Protein AF-A0A9X0FKD1-F1 (afdb_monomer)

Mean predicted aligned error: 14.84 Å

Radius of gyration: 23.2 Å; Cα contacts (8 Å, |Δi|>4): 162; chains: 1; bounding box: 67×38×32 Å

Foldseek 3Di:
DDDLDPDVCLQVVPDPDFPDDRDDPVPDDRRPPVTPPCDDCVVVPVPPQAKAKEKEDQDPPDPQSVLQVVLCVVLVHDYHYDHCHPVNVVVLVVLCVVCVVVVHHSADTKMWIAGPVVRDIDIDHTRDSPVSVVVSVVRPD

Sequence (141 aa):
MAITQIDPDCRAGKHTICYGKAWDDALDELGACLCDCHQDPTEASQATEQVRVTVYTPDISCTACTNTFRKLDKEGITYQIIVVPEAHETLRDELKDRAELLGVAGGFPCVDIYDPTTEDGDVWFGFRPDKIEALKAKVQP

Structure (mmCIF, N/CA/C/O backbone):
data_AF-A0A9X0FKD1-F1
#
_entry.id   AF-A0A9X0FKD1-F1
#
loop_
_atom_site.group_PDB
_atom_site.id
_atom_site.type_symbol
_atom_site.label_atom_id
_atom_site.label_alt_id
_atom_site.label_comp_id
_atom_site.label_asym_id
_atom_site.label_entity_id
_atom_site.label_seq_id
_atom_site.pdbx_PDB_ins_code
_atom_site.Cartn_x
_atom_site.Cartn_y
_atom_site.Cartn_z
_atom_site.occupancy
_atom_site.B_iso_or_equiv
_atom_site.auth_seq_id
_atom_site.auth_comp_id
_atom_site.auth_asym_id
_atom_site.auth_atom_id
_atom_site.pdbx_PDB_model_num
ATOM 1 N N . MET A 1 1 ? -36.194 7.852 -2.890 1.00 35.75 1 MET A N 1
ATOM 2 C CA . MET A 1 1 ? -37.172 7.013 -3.613 1.00 35.75 1 MET A CA 1
ATOM 3 C C . MET A 1 1 ? -36.364 6.031 -4.441 1.00 35.75 1 MET A C 1
ATOM 5 O O . MET A 1 1 ? -35.807 6.435 -5.451 1.00 35.75 1 MET A O 1
ATOM 9 N N . ALA A 1 2 ? -36.168 4.813 -3.931 1.00 39.88 2 ALA A N 1
ATOM 10 C CA . ALA A 1 2 ? -35.443 3.768 -4.645 1.00 39.88 2 ALA A CA 1
ATOM 11 C C . ALA A 1 2 ? -36.367 3.188 -5.722 1.00 39.88 2 ALA A C 1
ATOM 13 O O . ALA A 1 2 ? -37.517 2.860 -5.445 1.00 39.88 2 ALA A O 1
ATOM 14 N N . ILE A 1 3 ? -35.877 3.145 -6.952 1.00 37.34 3 ILE A N 1
ATOM 15 C CA . ILE A 1 3 ? -36.560 2.563 -8.104 1.00 37.34 3 ILE A CA 1
ATOM 16 C C . ILE A 1 3 ? -36.486 1.041 -7.960 1.00 37.34 3 ILE A C 1
ATOM 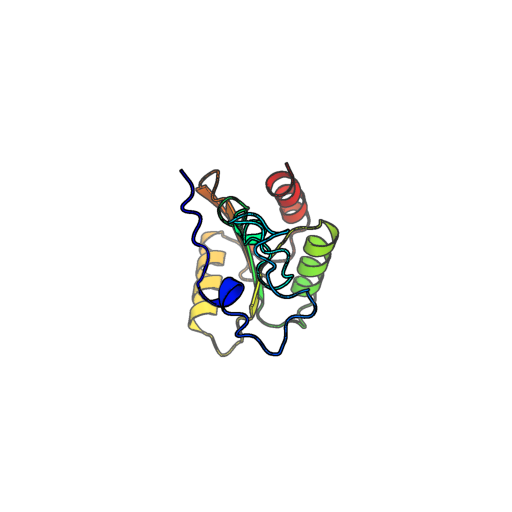18 O O . ILE A 1 3 ? -35.437 0.444 -8.171 1.00 37.34 3 ILE A O 1
ATOM 22 N N . THR A 1 4 ? -37.592 0.429 -7.542 1.00 46.19 4 THR A N 1
ATOM 23 C CA . THR A 1 4 ? -37.770 -1.024 -7.432 1.00 46.19 4 THR A CA 1
ATOM 24 C C . THR A 1 4 ? -37.959 -1.590 -8.837 1.00 46.19 4 THR A C 1
ATOM 26 O O . THR A 1 4 ? -39.082 -1.706 -9.327 1.00 46.19 4 THR A O 1
ATOM 29 N N . GLN A 1 5 ? -36.865 -1.865 -9.547 1.00 47.03 5 GLN A N 1
ATOM 30 C CA . GLN A 1 5 ? -36.967 -2.531 -10.839 1.00 47.03 5 GLN A CA 1
ATOM 31 C C . GLN A 1 5 ? -37.070 -4.037 -10.603 1.00 47.03 5 GLN A C 1
ATOM 33 O O . GLN A 1 5 ? -36.113 -4.693 -10.212 1.00 47.03 5 GLN A O 1
ATOM 38 N N . ILE A 1 6 ? -38.270 -4.572 -10.809 1.00 50.31 6 ILE A N 1
ATOM 39 C CA . ILE A 1 6 ? -38.485 -6.010 -10.937 1.00 50.31 6 ILE A CA 1
ATOM 40 C C . ILE A 1 6 ? -38.060 -6.357 -12.354 1.00 50.31 6 ILE A C 1
ATOM 42 O O . ILE A 1 6 ? -38.765 -6.014 -13.308 1.00 50.31 6 ILE A O 1
ATOM 46 N N . ASP A 1 7 ? -36.897 -6.986 -12.502 1.00 55.00 7 ASP A N 1
ATOM 47 C CA . ASP A 1 7 ? -36.464 -7.416 -13.820 1.00 55.00 7 ASP A CA 1
ATOM 48 C C . ASP A 1 7 ? -37.411 -8.510 -14.352 1.00 55.00 7 ASP A C 1
ATOM 50 O O . ASP A 1 7 ? -37.795 -9.433 -13.619 1.00 55.00 7 ASP A O 1
ATOM 54 N N . PRO A 1 8 ? -37.831 -8.410 -15.628 1.00 52.91 8 PRO A N 1
ATOM 55 C CA . PRO A 1 8 ? -38.835 -9.290 -16.229 1.00 52.91 8 PRO A CA 1
ATOM 56 C C . PRO A 1 8 ? -38.470 -10.784 -16.184 1.00 52.91 8 PRO A C 1
ATOM 58 O O . PRO A 1 8 ? -39.343 -11.635 -16.373 1.00 52.91 8 PRO A O 1
ATOM 61 N N . ASP A 1 9 ? -37.208 -11.112 -15.907 1.00 56.91 9 ASP A N 1
ATOM 62 C CA . ASP A 1 9 ? -36.689 -12.472 -15.850 1.00 56.91 9 ASP A CA 1
ATOM 63 C C . ASP A 1 9 ? -37.044 -13.252 -14.563 1.00 56.91 9 ASP A C 1
ATOM 65 O O . ASP A 1 9 ? -37.178 -14.476 -14.659 1.00 56.91 9 ASP A O 1
ATOM 69 N N . CYS A 1 10 ? -37.303 -12.607 -13.403 1.00 53.81 10 CYS A N 1
ATOM 70 C CA . CYS A 1 10 ? -37.822 -13.320 -12.203 1.00 53.81 10 CYS A CA 1
ATOM 71 C C . CYS A 1 10 ? -39.263 -13.810 -12.462 1.00 53.81 10 CYS A C 1
ATOM 73 O O . CYS A 1 10 ? -39.586 -14.969 -12.210 1.00 53.81 10 CYS A O 1
ATOM 75 N N . ARG A 1 11 ? -40.127 -12.957 -13.034 1.00 56.69 11 ARG A N 1
ATOM 76 C CA . ARG A 1 11 ? -41.549 -13.284 -13.260 1.00 56.69 11 ARG A CA 1
ATOM 77 C C . ARG A 1 11 ? -41.768 -14.301 -14.382 1.00 56.69 11 ARG A C 1
ATOM 79 O O . ARG A 1 11 ? -42.740 -15.047 -14.367 1.00 56.69 11 ARG A O 1
ATOM 86 N N . ALA A 1 12 ? -40.883 -14.322 -15.377 1.00 57.03 12 ALA A N 1
ATOM 87 C CA . ALA A 1 12 ? -41.031 -15.180 -16.550 1.00 57.03 12 ALA A CA 1
ATOM 88 C C . ALA A 1 12 ? -40.432 -16.593 -16.384 1.00 57.03 12 ALA A C 1
ATOM 90 O O . ALA A 1 12 ? -40.538 -17.391 -17.317 1.00 57.03 12 ALA A O 1
ATOM 91 N N . GLY A 1 13 ? -39.795 -16.911 -15.246 1.00 54.44 13 GLY A N 1
ATOM 92 C CA . GLY A 1 13 ? -39.258 -18.249 -14.956 1.00 54.44 13 GLY A CA 1
ATOM 93 C C . GLY A 1 13 ? -38.150 -18.715 -15.912 1.00 54.44 13 GLY A C 1
ATOM 94 O O . GLY A 1 13 ? -38.016 -19.910 -16.166 1.00 54.44 13 GLY A O 1
ATOM 95 N N . LYS A 1 14 ? -37.374 -17.791 -16.496 1.00 51.72 14 LYS A N 1
ATOM 96 C CA . LYS A 1 14 ? -36.491 -18.077 -17.644 1.00 51.72 14 LYS A CA 1
ATOM 97 C C . LYS A 1 14 ? -35.088 -18.601 -17.308 1.00 51.72 14 LYS A C 1
ATOM 99 O O . LYS A 1 14 ? -34.264 -18.714 -18.212 1.00 51.72 14 LYS A O 1
ATOM 104 N N . HIS A 1 15 ? -34.808 -18.988 -16.064 1.00 56.53 15 HIS A N 1
ATOM 105 C CA . HIS A 1 15 ? -33.487 -19.501 -15.686 1.00 56.53 15 HIS A CA 1
ATOM 106 C C . HIS A 1 15 ? -33.502 -20.997 -15.368 1.00 56.53 15 HIS A C 1
ATOM 108 O O . HIS A 1 15 ? -34.241 -21.467 -14.511 1.00 56.53 15 HIS A O 1
ATOM 114 N N . THR A 1 16 ? -32.600 -21.741 -16.004 1.00 49.69 16 THR A N 1
ATOM 115 C CA . THR A 1 16 ? -32.375 -23.180 -15.790 1.00 49.69 16 THR A CA 1
ATOM 116 C C . THR A 1 16 ? -31.595 -23.509 -14.507 1.00 49.69 16 THR A C 1
ATOM 118 O O . THR A 1 16 ? -31.414 -24.684 -14.208 1.00 49.69 16 THR A O 1
ATOM 121 N N . ILE A 1 17 ? -31.091 -22.501 -13.779 1.00 48.56 17 ILE A N 1
ATOM 122 C CA . ILE A 1 17 ? -30.060 -22.649 -12.725 1.00 48.56 17 ILE A CA 1
ATOM 123 C C . ILE A 1 17 ? -30.544 -22.159 -11.340 1.00 48.56 17 ILE A C 1
ATOM 125 O O . ILE A 1 17 ? -29.797 -22.194 -10.368 1.00 48.56 17 ILE A O 1
ATOM 129 N N . CYS A 1 18 ? -31.802 -21.734 -11.184 1.00 50.50 18 CYS A N 1
ATOM 130 C CA . CYS A 1 18 ? -32.292 -21.351 -9.856 1.00 50.50 18 CYS A CA 1
ATOM 131 C C . CYS A 1 18 ? -32.400 -22.578 -8.935 1.00 50.50 18 CYS A C 1
ATOM 133 O O . CYS A 1 18 ? -33.234 -23.454 -9.143 1.00 50.50 18 CYS A O 1
ATOM 135 N N . TYR A 1 19 ? -31.578 -22.603 -7.883 1.00 51.62 19 TYR A N 1
ATOM 136 C CA . TYR A 1 19 ? -31.723 -23.517 -6.743 1.00 51.62 19 TYR A CA 1
ATOM 137 C C . TYR A 1 19 ? -32.898 -23.126 -5.816 1.00 51.62 19 TYR A C 1
ATOM 139 O O . TYR A 1 19 ? -33.206 -23.856 -4.874 1.00 51.62 19 TYR A O 1
ATOM 147 N N . GLY A 1 20 ? -33.551 -21.983 -6.073 1.00 54.00 20 GLY A N 1
ATOM 148 C CA . GLY A 1 20 ? -34.746 -21.496 -5.375 1.00 54.00 20 GLY A CA 1
ATOM 149 C C . GLY A 1 20 ? -36.065 -21.920 -6.035 1.00 54.00 20 GLY A C 1
ATOM 150 O O . GLY A 1 20 ? -36.090 -22.440 -7.151 1.00 54.00 20 GLY A O 1
ATOM 151 N N . LYS A 1 21 ? -37.187 -21.696 -5.339 1.00 57.59 21 LYS A N 1
ATOM 152 C CA . LYS A 1 21 ? -38.532 -21.889 -5.909 1.00 57.59 21 LYS A CA 1
ATOM 153 C C . LYS A 1 21 ? -38.791 -20.812 -6.971 1.00 57.59 21 LYS A C 1
ATOM 155 O O . LYS A 1 21 ? -38.401 -19.665 -6.784 1.00 57.59 21 LYS A O 1
ATOM 160 N N . ALA A 1 22 ? -39.427 -21.193 -8.079 1.00 61.41 22 ALA A N 1
ATOM 161 C CA . ALA A 1 22 ? -39.913 -20.233 -9.068 1.00 61.41 22 ALA A CA 1
ATOM 162 C C . ALA A 1 22 ? -40.957 -19.296 -8.435 1.00 61.41 22 ALA A C 1
ATOM 164 O O . ALA A 1 22 ? -41.666 -19.724 -7.525 1.00 61.41 22 ALA A O 1
ATOM 165 N N . TRP A 1 23 ? -41.037 -18.062 -8.943 1.00 63.72 23 TRP A N 1
ATOM 166 C CA . TRP A 1 23 ? -41.985 -17.037 -8.498 1.00 63.72 23 TRP A CA 1
ATOM 167 C C . TRP A 1 23 ? -43.425 -17.563 -8.452 1.00 63.72 23 TRP A C 1
ATOM 169 O O . TRP A 1 23 ? -43.915 -18.128 -9.435 1.00 63.72 23 TRP A O 1
ATOM 179 N N . ASP A 1 24 ? -44.100 -17.332 -7.332 1.00 66.94 24 ASP A N 1
ATOM 180 C CA . ASP A 1 24 ? -45.501 -17.656 -7.095 1.00 66.94 24 ASP A CA 1
ATOM 181 C C . ASP A 1 24 ? -46.289 -16.358 -6.846 1.00 66.94 24 ASP A C 1
ATOM 183 O O . ASP A 1 24 ? -46.186 -15.748 -5.784 1.00 66.94 24 ASP A O 1
ATOM 187 N N . ASP A 1 25 ? -47.117 -15.935 -7.814 1.00 66.62 25 ASP A N 1
ATOM 188 C CA . ASP A 1 25 ? -47.938 -14.713 -7.711 1.00 66.62 25 ASP A CA 1
ATOM 189 C C . ASP A 1 25 ? -48.915 -14.718 -6.506 1.00 66.62 25 ASP A C 1
ATOM 191 O O . ASP A 1 25 ? -49.488 -13.673 -6.193 1.00 66.62 25 ASP A O 1
ATOM 195 N N . ALA A 1 26 ? -49.152 -15.861 -5.846 1.00 65.19 26 ALA A N 1
ATOM 196 C CA . ALA A 1 26 ? -50.001 -15.952 -4.657 1.00 65.19 26 ALA A CA 1
ATOM 197 C C . ALA A 1 26 ? -49.231 -15.817 -3.334 1.00 65.19 26 ALA A C 1
ATOM 199 O O . ALA A 1 26 ? -49.848 -15.492 -2.316 1.00 65.19 26 ALA A O 1
ATOM 200 N N . LEU A 1 27 ? -47.924 -16.091 -3.328 1.00 60.84 27 LEU A N 1
ATOM 201 C CA . LEU A 1 27 ? -47.097 -16.108 -2.116 1.00 60.84 27 LEU A CA 1
ATOM 202 C C . LEU A 1 27 ? -46.022 -15.015 -2.099 1.00 60.84 27 LEU A C 1
ATOM 204 O O . LEU A 1 27 ? -45.629 -14.599 -1.010 1.00 60.84 27 LEU A O 1
ATOM 208 N N . ASP A 1 28 ? -45.587 -14.532 -3.264 1.00 61.19 28 ASP A N 1
ATOM 209 C CA . ASP A 1 28 ? -44.486 -13.580 -3.390 1.00 61.19 28 ASP A CA 1
ATOM 210 C C . ASP A 1 28 ? -44.989 -12.145 -3.643 1.00 61.19 28 ASP A C 1
ATOM 212 O O . ASP A 1 28 ? -45.832 -11.878 -4.505 1.00 61.19 28 ASP A O 1
ATOM 216 N N . GLU A 1 29 ? -44.460 -11.182 -2.883 1.00 62.59 29 GLU A N 1
ATOM 217 C CA . GLU A 1 29 ? -44.763 -9.756 -3.034 1.00 62.59 29 GLU A CA 1
ATO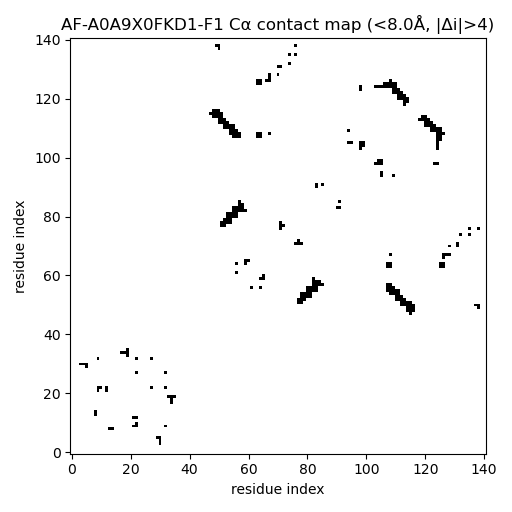M 218 C C . GLU A 1 29 ? -43.793 -9.070 -4.005 1.00 62.59 29 GLU A C 1
ATOM 220 O O . GLU A 1 29 ? -42.595 -9.352 -4.012 1.00 62.59 29 GLU A O 1
ATOM 225 N N . LEU A 1 30 ? -44.307 -8.156 -4.841 1.00 54.94 30 LEU A N 1
ATOM 226 C CA . LEU A 1 30 ? -43.544 -7.409 -5.853 1.00 54.94 30 LEU A CA 1
ATOM 227 C C . LEU A 1 30 ? -42.306 -6.727 -5.230 1.00 54.94 30 LEU A C 1
ATOM 229 O O . LEU A 1 30 ? -42.414 -5.647 -4.656 1.00 54.94 30 LEU A O 1
ATOM 233 N N . GLY A 1 31 ? -41.134 -7.357 -5.371 1.00 53.59 31 GLY A N 1
ATOM 234 C CA . GLY A 1 31 ? -39.859 -6.895 -4.804 1.00 53.59 31 GLY A CA 1
ATOM 235 C C . GLY A 1 31 ? -39.119 -7.923 -3.936 1.00 53.59 31 GLY A C 1
ATOM 236 O O . GLY A 1 31 ? -37.933 -7.740 -3.687 1.00 53.59 31 GLY A O 1
ATOM 237 N N . ALA A 1 32 ? -39.761 -9.020 -3.527 1.00 54.31 32 ALA A N 1
ATOM 238 C CA . ALA A 1 32 ? -39.154 -10.073 -2.714 1.00 54.31 32 ALA A CA 1
ATOM 239 C C . ALA A 1 32 ? -38.669 -11.257 -3.576 1.00 54.31 32 ALA A C 1
ATOM 241 O O . ALA A 1 32 ? -39.220 -12.351 -3.507 1.00 54.31 32 ALA A O 1
ATOM 242 N N . CYS A 1 33 ? -37.644 -11.070 -4.421 1.00 54.59 33 CYS A N 1
ATOM 243 C CA . CYS A 1 33 ? -37.005 -12.216 -5.094 1.00 54.59 33 CYS A CA 1
ATOM 244 C C . CYS A 1 33 ? -35.923 -12.791 -4.146 1.00 54.59 33 CYS A C 1
ATOM 246 O O . CYS A 1 33 ? -34.824 -12.258 -4.059 1.00 54.59 33 CYS A O 1
ATOM 248 N N . LEU A 1 34 ? -36.228 -13.882 -3.425 1.00 55.19 34 LEU A N 1
ATOM 249 C CA . LEU A 1 34 ? -35.324 -14.593 -2.486 1.00 55.19 34 LEU A CA 1
ATOM 250 C C . LEU A 1 34 ? -34.233 -15.439 -3.187 1.00 55.19 34 LEU A C 1
ATOM 252 O O . LEU A 1 34 ? -33.730 -16.418 -2.634 1.00 55.19 34 LEU A O 1
ATOM 256 N N . CYS A 1 35 ? -33.895 -15.120 -4.436 1.00 54.72 35 CYS A N 1
ATOM 257 C CA . CYS A 1 35 ? -32.884 -15.858 -5.186 1.00 54.72 35 CYS A CA 1
ATOM 258 C C . CYS A 1 35 ? -31.477 -15.392 -4.787 1.00 54.72 35 CYS A C 1
ATOM 260 O O . CYS A 1 35 ? -31.168 -14.207 -4.870 1.00 54.72 35 CYS A O 1
ATOM 262 N N . ASP A 1 36 ? -30.607 -16.347 -4.454 1.00 51.72 36 ASP A N 1
ATOM 263 C CA . ASP A 1 36 ? -29.207 -16.142 -4.031 1.00 51.72 36 ASP A CA 1
ATOM 264 C C . ASP A 1 36 ? -28.357 -15.344 -5.050 1.00 51.72 36 ASP A C 1
ATOM 266 O O . ASP A 1 36 ? -27.315 -14.791 -4.724 1.00 51.72 36 ASP A O 1
ATOM 270 N N . CYS A 1 37 ? -28.810 -15.238 -6.305 1.00 54.41 37 CYS A N 1
ATOM 271 C CA . CYS A 1 37 ? -28.066 -14.603 -7.395 1.00 54.41 37 CYS A CA 1
ATOM 272 C C . CYS A 1 37 ? -28.135 -13.064 -7.431 1.00 54.41 37 CYS A C 1
ATOM 274 O O . CYS A 1 37 ? -27.412 -12.461 -8.220 1.00 54.41 37 CYS A O 1
ATOM 276 N N . HIS A 1 38 ? -28.963 -12.426 -6.599 1.00 55.09 38 HIS A N 1
ATOM 277 C CA . HIS A 1 38 ? -29.010 -10.966 -6.454 1.00 55.09 38 HIS A CA 1
ATOM 278 C C . HIS A 1 38 ? -28.801 -10.554 -4.998 1.00 55.09 38 HIS A C 1
ATOM 280 O O . HIS A 1 38 ? -29.564 -9.753 -4.464 1.00 55.09 38 HIS A O 1
ATOM 286 N N . GLN A 1 39 ? -27.761 -11.093 -4.352 1.00 51.94 39 GLN A N 1
ATOM 287 C CA . GLN A 1 39 ? -27.233 -10.444 -3.155 1.00 51.94 39 GLN A CA 1
ATOM 288 C C . GLN A 1 39 ? -26.976 -8.969 -3.486 1.00 51.94 39 GLN A C 1
ATOM 290 O O . GLN A 1 39 ? -26.273 -8.649 -4.450 1.00 51.94 39 GLN A O 1
ATOM 295 N N . ASP A 1 40 ? -27.607 -8.086 -2.718 1.00 47.59 40 ASP A N 1
ATOM 296 C CA . ASP A 1 40 ? -27.436 -6.648 -2.805 1.00 47.59 40 ASP A CA 1
ATOM 297 C C . ASP A 1 40 ? -25.946 -6.275 -2.936 1.00 47.59 40 ASP A C 1
ATOM 299 O O . ASP A 1 40 ? -25.128 -6.692 -2.111 1.00 47.59 40 ASP A O 1
ATOM 303 N N . PRO A 1 41 ? -25.547 -5.402 -3.880 1.00 51.38 41 PRO A N 1
ATOM 304 C CA . PRO A 1 41 ? -24.202 -4.827 -3.884 1.00 51.38 41 PRO A CA 1
ATOM 305 C C . PRO A 1 41 ? -23.951 -3.872 -2.695 1.00 51.38 41 PRO A C 1
ATOM 307 O O . PRO A 1 41 ? -22.972 -3.124 -2.694 1.00 51.38 41 PRO A O 1
ATOM 310 N N . THR A 1 42 ? -24.788 -3.885 -1.652 1.00 45.53 42 THR A N 1
ATOM 311 C CA . THR A 1 42 ? -24.596 -3.096 -0.428 1.00 45.53 42 THR A CA 1
ATOM 312 C C . THR A 1 42 ? -23.459 -3.596 0.465 1.00 45.53 42 THR A C 1
ATOM 314 O O . THR A 1 42 ? -23.172 -2.941 1.458 1.00 45.53 42 THR A O 1
ATOM 317 N N . GLU A 1 43 ? -22.747 -4.668 0.100 1.00 46.34 43 GLU A N 1
ATOM 318 C CA . GLU A 1 43 ? -21.421 -4.983 0.670 1.00 46.34 43 GLU A CA 1
ATOM 319 C C . GLU A 1 43 ? -20.248 -4.402 -0.147 1.00 46.34 43 GLU A C 1
ATOM 321 O O . GLU A 1 43 ? -19.118 -4.366 0.330 1.00 46.34 43 GLU A O 1
ATOM 326 N N . ALA A 1 44 ? -20.492 -3.866 -1.351 1.00 44.75 44 ALA A N 1
ATOM 327 C CA . ALA A 1 44 ? -19.463 -3.221 -2.176 1.00 44.75 44 ALA A CA 1
ATOM 328 C C . ALA A 1 44 ? -19.468 -1.681 -2.080 1.00 44.75 44 ALA A C 1
ATOM 330 O O . ALA A 1 44 ? -18.523 -1.027 -2.523 1.00 44.75 44 ALA A O 1
ATOM 331 N N . SER A 1 45 ? -20.506 -1.074 -1.492 1.00 44.97 45 SER A N 1
ATOM 332 C CA . SER A 1 45 ? -20.684 0.388 -1.506 1.00 44.97 45 SER A CA 1
ATOM 333 C C . SER A 1 45 ? -19.965 1.153 -0.383 1.00 44.97 45 SER A C 1
ATOM 335 O O . SER A 1 45 ? -20.081 2.374 -0.334 1.00 44.97 45 SER A O 1
ATOM 337 N N . GLN A 1 46 ? -19.205 0.497 0.502 1.00 45.41 46 GLN A N 1
ATOM 338 C CA . GLN A 1 46 ? -18.421 1.192 1.543 1.00 45.41 46 GLN A CA 1
ATOM 339 C C . GLN A 1 46 ? -16.953 1.453 1.147 1.00 45.41 46 GLN A C 1
ATOM 341 O O . GLN A 1 46 ? -16.186 1.984 1.947 1.00 45.41 46 GLN A O 1
ATOM 346 N N . ALA A 1 47 ? -16.531 1.105 -0.073 1.00 49.75 47 ALA A N 1
ATOM 347 C CA . ALA A 1 47 ? -15.121 1.155 -0.481 1.00 49.75 47 ALA A CA 1
ATOM 348 C C . ALA A 1 47 ? -14.619 2.534 -0.969 1.00 49.75 47 ALA A C 1
ATOM 350 O O . ALA A 1 47 ? -13.461 2.658 -1.372 1.00 49.75 47 ALA A O 1
ATOM 351 N N . THR A 1 48 ? -15.448 3.583 -0.964 1.00 49.97 48 THR A N 1
ATOM 352 C CA . THR A 1 48 ? -15.027 4.912 -1.449 1.00 49.97 48 THR A CA 1
ATOM 353 C C . THR A 1 48 ? -14.451 5.827 -0.369 1.00 49.97 48 THR A C 1
ATOM 355 O O . THR A 1 48 ? -13.710 6.738 -0.720 1.00 49.97 48 THR A O 1
ATOM 358 N N . GLU A 1 49 ? -14.702 5.555 0.915 1.00 61.06 49 GLU A N 1
ATOM 359 C CA . GLU A 1 49 ? -14.237 6.378 2.053 1.00 61.06 49 GLU A CA 1
ATOM 360 C C . GLU A 1 49 ? -13.202 5.668 2.941 1.00 61.06 49 GLU A C 1
ATOM 362 O O . GLU A 1 49 ? -12.876 6.140 4.024 1.00 61.06 49 GLU A O 1
ATOM 367 N N . GLN A 1 50 ? -12.672 4.523 2.509 1.00 73.50 50 GLN A N 1
ATOM 368 C CA . GLN A 1 50 ? -11.639 3.810 3.261 1.00 73.50 50 GLN A CA 1
ATOM 369 C C . GLN A 1 50 ? -10.242 4.194 2.777 1.00 73.50 50 GLN A C 1
ATOM 371 O O . GLN A 1 50 ? -9.996 4.336 1.575 1.00 73.50 50 GLN A O 1
ATOM 376 N N . VAL A 1 51 ? -9.326 4.325 3.737 1.00 86.31 51 VAL A N 1
ATOM 377 C CA . VAL A 1 51 ? -7.898 4.562 3.512 1.00 86.31 51 VAL A CA 1
ATOM 378 C C . VAL A 1 51 ? -7.352 3.520 2.536 1.00 86.31 51 VAL A C 1
ATOM 380 O O . VAL A 1 51 ? -7.446 2.313 2.769 1.00 86.31 51 VAL A O 1
ATOM 383 N N . ARG A 1 52 ? -6.770 3.986 1.431 1.00 89.00 52 ARG A N 1
ATOM 384 C CA . ARG A 1 52 ? -6.188 3.130 0.396 1.00 89.00 52 ARG A CA 1
ATOM 385 C C . ARG A 1 52 ? -4.714 2.932 0.681 1.00 89.00 52 ARG A C 1
ATOM 387 O O . ARG A 1 52 ? -3.981 3.902 0.819 1.00 89.00 52 ARG A O 1
ATOM 394 N N . VAL A 1 53 ? -4.282 1.679 0.738 1.00 90.81 53 VAL A N 1
ATOM 395 C CA . VAL A 1 53 ? -2.890 1.312 1.012 1.00 90.81 53 VAL A CA 1
ATOM 396 C C . VAL A 1 53 ? -2.365 0.522 -0.175 1.00 90.81 53 VAL A C 1
ATOM 398 O O . VAL A 1 53 ? -2.858 -0.566 -0.462 1.00 90.81 53 VAL A O 1
ATOM 401 N N . THR A 1 54 ? -1.363 1.054 -0.863 1.00 92.38 54 THR A N 1
ATOM 402 C CA . THR A 1 54 ? -0.755 0.445 -2.047 1.00 92.38 54 THR A CA 1
ATOM 403 C C . THR A 1 54 ? 0.710 0.145 -1.772 1.00 92.38 54 THR A C 1
ATOM 405 O O . THR A 1 54 ? 1.479 1.029 -1.416 1.00 92.38 54 THR A O 1
ATOM 408 N N . VAL A 1 55 ? 1.122 -1.106 -1.944 1.00 91.12 55 VAL A N 1
ATOM 409 C CA . VAL A 1 55 ? 2.494 -1.559 -1.716 1.00 91.12 55 VAL A CA 1
ATOM 410 C C . VAL A 1 55 ? 3.134 -1.932 -3.044 1.00 91.12 55 VAL A C 1
ATOM 412 O O . VAL A 1 55 ? 2.777 -2.932 -3.664 1.00 91.12 55 VAL A O 1
ATOM 415 N N . TYR A 1 56 ? 4.123 -1.153 -3.454 1.00 90.56 56 TYR A N 1
ATOM 416 C CA . TYR A 1 56 ? 4.957 -1.413 -4.614 1.00 90.56 56 TYR A CA 1
ATOM 417 C C . TYR A 1 56 ? 6.150 -2.279 -4.216 1.00 90.56 56 TYR A C 1
ATOM 419 O O . TYR A 1 56 ? 6.938 -1.942 -3.323 1.00 90.56 56 TYR A O 1
ATOM 427 N N . THR A 1 57 ? 6.305 -3.401 -4.907 1.00 90.12 57 THR A N 1
ATOM 428 C CA . THR A 1 57 ? 7.377 -4.367 -4.668 1.00 90.12 57 THR A CA 1
ATOM 429 C C . THR A 1 57 ? 8.025 -4.777 -5.986 1.00 90.12 57 THR A C 1
ATOM 431 O O . THR A 1 57 ? 7.313 -4.951 -6.969 1.00 90.12 57 THR A O 1
ATOM 434 N N . PRO A 1 58 ? 9.356 -4.933 -6.056 1.00 84.69 58 PRO A N 1
ATOM 435 C CA . PRO A 1 58 ? 10.011 -5.347 -7.285 1.00 84.69 58 PRO A CA 1
ATOM 436 C C . PRO A 1 58 ? 9.870 -6.854 -7.514 1.00 84.69 58 PRO A C 1
ATOM 438 O O . PRO A 1 58 ? 9.851 -7.296 -8.657 1.00 84.69 58 PRO A O 1
ATOM 441 N N . ASP A 1 59 ? 9.759 -7.623 -6.427 1.00 80.00 59 ASP A N 1
ATOM 442 C CA . ASP A 1 59 ? 9.572 -9.067 -6.439 1.00 80.00 59 ASP A CA 1
ATOM 443 C C . ASP A 1 59 ? 8.988 -9.550 -5.097 1.00 80.00 59 ASP A C 1
ATOM 445 O O . ASP A 1 59 ? 9.327 -9.034 -4.025 1.00 80.00 59 ASP A O 1
ATOM 449 N N . ILE A 1 60 ? 8.145 -10.584 -5.146 1.00 72.38 60 ILE A N 1
ATOM 450 C CA . ILE A 1 60 ? 7.526 -11.214 -3.966 1.00 72.38 60 ILE A CA 1
ATOM 451 C C . ILE A 1 60 ? 8.558 -11.906 -3.058 1.00 72.38 60 ILE A C 1
ATOM 453 O O . ILE A 1 60 ? 8.324 -12.057 -1.859 1.00 72.38 60 ILE A O 1
ATOM 457 N N . SER A 1 61 ? 9.722 -12.293 -3.580 1.00 73.75 61 SER A N 1
ATOM 458 C CA . SER A 1 61 ? 10.795 -12.936 -2.823 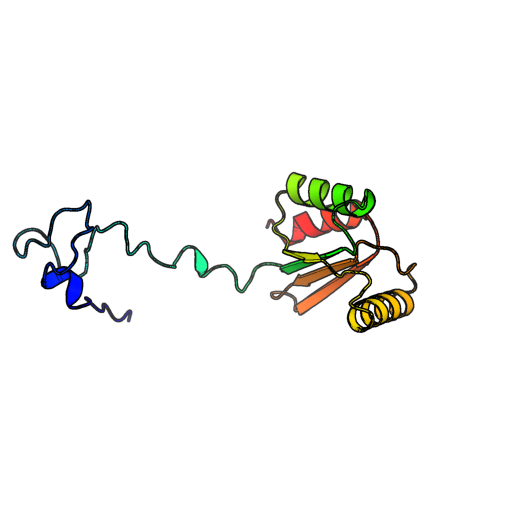1.00 73.75 61 SER A CA 1
ATOM 459 C C . SER A 1 61 ? 11.592 -11.965 -1.946 1.00 73.75 61 SER A C 1
ATOM 461 O O . SER A 1 61 ? 12.508 -12.386 -1.235 1.00 73.75 61 SER A O 1
ATOM 463 N N . CYS A 1 62 ? 11.296 -10.664 -1.980 1.00 80.44 62 CYS A N 1
ATOM 464 C CA . CYS A 1 62 ? 11.996 -9.683 -1.163 1.00 80.44 62 CYS A CA 1
ATOM 465 C C . CYS A 1 62 ? 11.610 -9.817 0.322 1.00 80.44 62 CYS A C 1
ATOM 467 O O . CYS A 1 62 ? 10.486 -9.511 0.718 1.00 80.44 62 CYS A O 1
ATOM 469 N N . THR A 1 63 ? 12.567 -10.188 1.180 1.00 84.50 63 THR A N 1
ATOM 470 C CA . THR A 1 63 ? 12.357 -10.371 2.631 1.00 84.50 63 THR A CA 1
ATOM 471 C C . THR A 1 63 ? 11.722 -9.153 3.314 1.00 84.50 63 THR A C 1
ATOM 473 O O . THR A 1 63 ? 10.845 -9.307 4.164 1.00 84.50 63 THR A O 1
ATOM 476 N N . ALA A 1 64 ? 12.129 -7.935 2.937 1.00 82.50 64 ALA A N 1
ATOM 477 C CA . ALA A 1 64 ? 11.562 -6.703 3.490 1.00 82.50 64 ALA A CA 1
ATOM 478 C C . ALA A 1 64 ? 10.095 -6.493 3.066 1.00 82.50 64 ALA A C 1
ATOM 480 O O . AL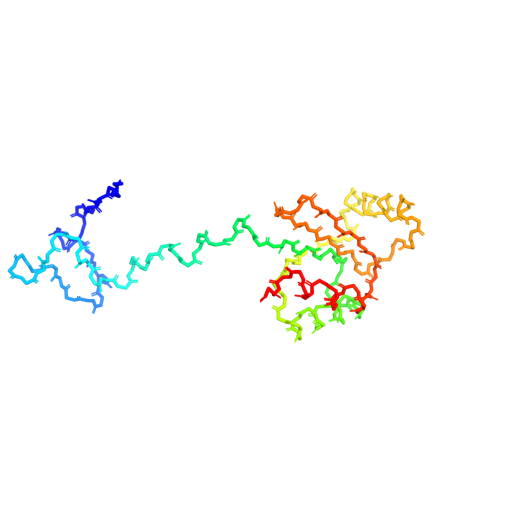A A 1 64 ? 9.274 -6.053 3.875 1.00 82.50 64 ALA A O 1
ATOM 481 N N . CYS A 1 65 ? 9.747 -6.863 1.830 1.00 86.00 65 CYS A N 1
ATOM 482 C CA . CYS A 1 65 ? 8.371 -6.819 1.334 1.00 86.00 65 CYS A CA 1
ATOM 483 C C . CYS A 1 65 ? 7.504 -7.835 2.085 1.00 86.00 65 CYS A C 1
ATOM 485 O O . CYS A 1 65 ? 6.490 -7.464 2.667 1.00 86.00 65 CYS A O 1
ATOM 487 N N . THR A 1 66 ? 7.967 -9.082 2.201 1.00 87.75 66 THR A N 1
ATOM 488 C CA . THR A 1 66 ? 7.263 -10.148 2.930 1.00 87.75 66 THR A CA 1
ATOM 489 C C . THR A 1 66 ? 7.009 -9.793 4.394 1.00 87.75 66 THR A C 1
ATOM 491 O O . THR A 1 66 ? 5.924 -10.052 4.912 1.00 87.75 66 THR A O 1
ATOM 494 N N . ASN A 1 67 ? 7.968 -9.155 5.069 1.00 88.56 67 ASN A N 1
ATOM 495 C CA . ASN A 1 67 ? 7.769 -8.673 6.439 1.00 88.56 67 ASN A CA 1
ATOM 496 C C . ASN A 1 67 ? 6.714 -7.561 6.523 1.00 88.56 67 ASN A C 1
ATOM 498 O O . ASN A 1 67 ? 5.927 -7.540 7.468 1.00 88.56 67 ASN A O 1
ATOM 502 N N . THR A 1 68 ? 6.668 -6.677 5.525 1.00 89.31 68 THR A N 1
ATOM 503 C CA . THR A 1 68 ? 5.652 -5.619 5.419 1.00 89.31 68 THR A CA 1
ATOM 504 C C . THR A 1 68 ? 4.261 -6.226 5.252 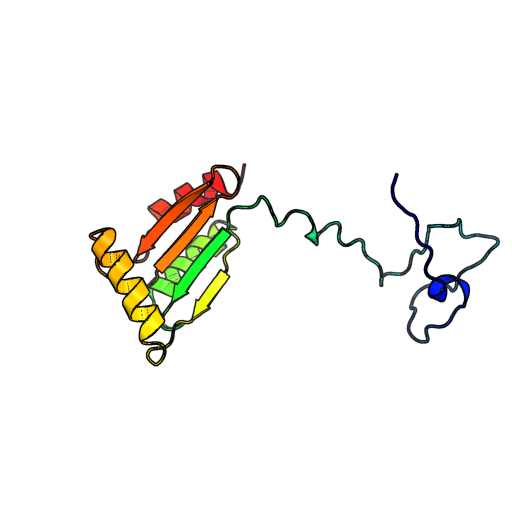1.00 89.31 68 THR A C 1
ATOM 506 O O . THR A 1 68 ? 3.375 -5.924 6.046 1.00 89.31 68 THR A O 1
ATOM 509 N N . PHE A 1 69 ? 4.093 -7.154 4.304 1.00 89.75 69 PHE A N 1
ATOM 510 C CA . PHE A 1 69 ? 2.828 -7.858 4.057 1.00 89.75 69 PHE A CA 1
ATOM 511 C C . PHE A 1 69 ? 2.330 -8.591 5.301 1.00 89.75 69 PHE A C 1
ATOM 513 O O . PHE A 1 69 ? 1.181 -8.440 5.698 1.00 89.75 69 PHE A O 1
ATOM 520 N N . ARG A 1 70 ? 3.222 -9.322 5.979 1.00 89.94 70 ARG A N 1
ATOM 521 C CA . ARG A 1 70 ? 2.899 -10.027 7.226 1.00 89.94 70 ARG A CA 1
ATOM 522 C C . ARG A 1 70 ? 2.462 -9.093 8.344 1.00 89.94 70 ARG A C 1
ATOM 524 O O . ARG A 1 70 ? 1.602 -9.463 9.134 1.00 89.94 70 ARG A O 1
ATOM 531 N N . LYS A 1 71 ? 3.083 -7.917 8.462 1.00 90.44 71 LYS A N 1
ATOM 532 C CA . LYS A 1 71 ? 2.707 -6.941 9.490 1.00 90.44 71 LYS A CA 1
ATOM 533 C C . LYS A 1 71 ? 1.359 -6.305 9.153 1.00 90.44 71 LYS A C 1
ATOM 535 O O . LYS A 1 71 ? 0.526 -6.236 10.042 1.00 90.44 71 LYS A O 1
ATOM 540 N N . LEU A 1 72 ? 1.125 -5.922 7.897 1.00 88.94 72 LEU A N 1
ATOM 541 C CA . LEU A 1 72 ? -0.173 -5.404 7.444 1.00 88.94 72 LEU A CA 1
ATOM 542 C C . LEU A 1 72 ? -1.305 -6.416 7.680 1.00 88.94 72 LEU A C 1
ATOM 544 O O . LEU A 1 72 ? -2.329 -6.059 8.254 1.00 88.94 72 LEU A O 1
ATOM 548 N N . ASP A 1 73 ? -1.075 -7.682 7.326 1.00 89.00 73 ASP A N 1
ATOM 549 C CA . ASP A 1 73 ? -2.003 -8.795 7.560 1.00 89.00 73 ASP A CA 1
ATOM 550 C C . ASP A 1 73 ? -2.273 -9.008 9.058 1.00 89.00 73 ASP A C 1
ATOM 552 O O . ASP A 1 73 ? -3.421 -9.065 9.490 1.00 89.00 73 ASP A O 1
ATOM 556 N N . LYS A 1 74 ? -1.218 -9.002 9.883 1.00 88.50 74 LYS A N 1
ATOM 557 C CA . LYS A 1 74 ? -1.338 -9.111 11.343 1.00 88.50 74 LYS A CA 1
ATOM 558 C C . LYS A 1 74 ? -2.158 -7.977 11.963 1.00 88.50 74 LYS A C 1
ATOM 560 O O . LYS A 1 74 ? -2.844 -8.207 12.956 1.00 88.50 74 LYS A O 1
ATOM 565 N N . GLU A 1 75 ? -2.056 -6.764 11.425 1.00 87.00 75 GLU A N 1
ATOM 566 C CA . GLU A 1 75 ? -2.856 -5.628 11.890 1.00 87.00 75 GLU A CA 1
ATOM 567 C C . GLU A 1 75 ? -4.277 -5.609 11.298 1.00 87.00 75 GLU A C 1
ATOM 569 O O . GLU A 1 75 ? -5.103 -4.827 11.767 1.00 87.00 75 GLU A O 1
ATOM 574 N N . GLY A 1 76 ? -4.588 -6.474 10.324 1.00 86.19 76 GLY A N 1
ATOM 575 C CA . GLY A 1 76 ? -5.890 -6.528 9.655 1.00 86.19 76 GLY A CA 1
ATOM 576 C C . GLY A 1 76 ? -6.143 -5.332 8.736 1.00 86.19 76 GLY A C 1
ATOM 577 O O . GLY A 1 76 ? -7.276 -4.872 8.623 1.00 86.19 76 GLY A O 1
ATOM 578 N N . ILE A 1 77 ? -5.087 -4.777 8.137 1.00 88.00 77 ILE A N 1
ATOM 579 C CA . ILE A 1 77 ? -5.183 -3.649 7.204 1.00 88.00 77 ILE A CA 1
ATOM 580 C C . ILE A 1 77 ? -5.334 -4.206 5.791 1.00 88.00 77 ILE A C 1
ATOM 582 O O . ILE A 1 77 ? -4.534 -5.038 5.368 1.00 88.00 77 ILE A O 1
ATOM 586 N N . THR A 1 78 ? -6.323 -3.723 5.042 1.00 87.44 78 THR A N 1
ATOM 587 C CA . THR A 1 78 ? -6.490 -4.058 3.622 1.00 87.44 78 THR A CA 1
ATOM 588 C C . THR A 1 78 ? -5.488 -3.267 2.782 1.00 87.44 78 THR A C 1
ATOM 590 O O . THR A 1 78 ? -5.413 -2.045 2.891 1.00 87.44 78 THR A O 1
ATOM 593 N N . TYR A 1 79 ? -4.717 -3.949 1.933 1.00 89.12 79 TYR A N 1
ATOM 594 C CA . TYR A 1 79 ? -3.731 -3.322 1.050 1.00 89.12 79 TYR A CA 1
ATOM 595 C C . TYR A 1 79 ? -3.717 -3.967 -0.336 1.00 89.12 79 TYR A C 1
ATOM 597 O O . TYR A 1 79 ? -4.018 -5.149 -0.502 1.00 89.12 79 TYR A O 1
ATOM 605 N N . GLN A 1 80 ? -3.326 -3.184 -1.336 1.00 89.94 80 GLN A N 1
ATOM 606 C CA . GLN A 1 80 ? -3.098 -3.626 -2.703 1.00 89.94 80 GLN A CA 1
ATOM 607 C C . GLN A 1 80 ? -1.602 -3.816 -2.942 1.00 89.94 80 GLN A C 1
ATOM 609 O O . GLN A 1 80 ? -0.802 -2.963 -2.574 1.00 89.94 80 GLN A O 1
ATOM 614 N N . ILE A 1 81 ? -1.210 -4.912 -3.589 1.00 90.00 81 ILE A N 1
ATOM 615 C CA . ILE A 1 81 ? 0.185 -5.155 -3.972 1.00 90.00 81 ILE A CA 1
ATOM 616 C C . ILE A 1 81 ? 0.343 -4.870 -5.465 1.00 90.00 81 ILE A C 1
ATOM 618 O O . ILE A 1 81 ? -0.390 -5.425 -6.283 1.00 90.00 81 ILE A O 1
ATOM 622 N N . ILE A 1 82 ? 1.322 -4.040 -5.820 1.00 89.62 82 ILE A N 1
ATOM 623 C CA . ILE A 1 82 ? 1.714 -3.762 -7.202 1.00 89.62 82 ILE A CA 1
ATOM 624 C C . ILE A 1 82 ? 3.138 -4.276 -7.406 1.00 89.62 82 ILE A C 1
ATOM 626 O O . ILE A 1 82 ? 4.093 -3.769 -6.814 1.00 89.62 82 ILE A O 1
ATOM 630 N N . VAL A 1 83 ? 3.283 -5.301 -8.247 1.00 88.69 83 VAL A N 1
ATOM 631 C CA . VAL A 1 83 ? 4.596 -5.838 -8.616 1.00 88.69 83 VAL A CA 1
ATOM 632 C C . VAL A 1 83 ? 5.174 -4.983 -9.741 1.00 88.69 83 VAL A C 1
ATOM 634 O O . VAL A 1 83 ? 4.585 -4.888 -10.815 1.00 88.69 83 VAL A O 1
ATOM 637 N N . VAL A 1 84 ? 6.321 -4.358 -9.490 1.00 87.25 84 VAL A N 1
ATOM 638 C CA . VAL A 1 84 ? 7.043 -3.495 -10.429 1.00 87.25 84 VAL A CA 1
ATOM 639 C C . VAL A 1 84 ? 8.330 -4.206 -10.856 1.00 87.25 84 VAL A C 1
ATOM 641 O O . VAL A 1 84 ? 9.382 -4.005 -10.240 1.00 87.25 84 VAL A O 1
ATOM 644 N N . PRO A 1 85 ? 8.276 -5.066 -11.887 1.00 84.25 85 PRO A N 1
ATOM 645 C CA . PRO A 1 85 ? 9.432 -5.857 -12.296 1.00 84.25 85 PRO A CA 1
ATOM 646 C C . PRO A 1 85 ? 10.576 -4.959 -12.791 1.00 84.25 85 PRO A C 1
ATOM 648 O O . PRO A 1 85 ? 10.366 -3.808 -13.173 1.00 84.25 85 PRO A O 1
ATOM 651 N N . GLU A 1 86 ? 11.799 -5.494 -12.843 1.00 80.44 86 GLU A N 1
ATOM 652 C CA . GLU A 1 86 ? 12.979 -4.753 -13.325 1.00 80.44 86 GLU A CA 1
ATOM 653 C C . GLU A 1 86 ? 12.822 -4.186 -14.741 1.00 80.44 86 GLU A C 1
ATOM 655 O O . GLU A 1 86 ? 13.350 -3.116 -15.018 1.00 80.44 86 GLU A O 1
ATOM 660 N N . ALA A 1 87 ? 12.041 -4.847 -15.600 1.00 83.38 87 ALA A N 1
ATOM 661 C CA . ALA A 1 87 ? 11.749 -4.384 -16.956 1.00 83.38 87 ALA A CA 1
ATOM 662 C C . ALA A 1 87 ? 10.880 -3.109 -17.015 1.00 83.38 87 ALA A C 1
ATOM 664 O O . ALA A 1 87 ? 10.824 -2.459 -18.054 1.00 83.38 87 ALA A O 1
ATOM 665 N N . HIS A 1 88 ? 10.188 -2.745 -15.929 1.00 83.62 88 HIS A N 1
ATOM 666 C CA . HIS A 1 88 ? 9.400 -1.513 -15.846 1.00 83.62 88 HIS A CA 1
ATOM 667 C C . HIS A 1 88 ? 10.266 -0.353 -15.334 1.00 83.62 88 HIS A C 1
ATOM 669 O O . HIS A 1 88 ? 10.101 0.129 -14.213 1.00 83.62 88 HIS A O 1
ATOM 675 N N . GLU A 1 89 ? 11.199 0.095 -16.175 1.00 82.62 89 GLU A N 1
ATOM 676 C CA . GLU A 1 89 ? 12.172 1.150 -15.857 1.00 82.62 89 GLU A CA 1
ATOM 677 C C . GLU A 1 89 ? 11.485 2.462 -15.453 1.00 82.62 89 GLU A C 1
ATOM 679 O O . GLU A 1 89 ? 11.783 3.000 -14.392 1.00 82.62 89 GLU A O 1
ATOM 684 N N . THR A 1 90 ? 10.472 2.904 -16.209 1.00 87.69 90 THR A N 1
ATOM 685 C CA . THR A 1 90 ? 9.734 4.154 -15.948 1.00 87.69 90 THR A CA 1
ATOM 686 C C . THR A 1 90 ? 9.184 4.229 -14.523 1.00 87.69 90 THR A C 1
ATOM 688 O O . THR A 1 90 ? 9.490 5.168 -13.797 1.00 87.69 90 THR A O 1
ATOM 691 N N . LEU A 1 91 ? 8.453 3.199 -14.080 1.00 84.44 91 LEU A N 1
ATOM 692 C CA . LEU A 1 91 ? 7.883 3.165 -12.729 1.00 84.44 91 LEU A CA 1
ATOM 693 C C . LEU A 1 91 ? 8.970 3.115 -11.649 1.00 84.44 91 LEU A C 1
ATOM 695 O O . LEU A 1 91 ? 8.785 3.639 -10.553 1.00 84.44 91 LEU A O 1
ATOM 699 N N . ARG A 1 92 ? 10.108 2.472 -11.931 1.00 83.12 92 ARG A N 1
ATOM 700 C CA . ARG A 1 92 ? 11.233 2.405 -10.990 1.00 83.12 92 ARG A CA 1
ATOM 701 C C . ARG A 1 92 ? 11.925 3.752 -10.853 1.00 83.12 92 ARG A C 1
ATOM 703 O O . ARG A 1 92 ? 12.265 4.114 -9.732 1.00 83.12 92 ARG A O 1
ATOM 710 N N . ASP A 1 93 ? 12.130 4.470 -11.951 1.00 85.62 93 ASP A N 1
ATOM 711 C CA . ASP A 1 93 ? 12.674 5.826 -11.916 1.00 85.62 93 ASP A CA 1
ATOM 712 C C . ASP A 1 93 ? 11.720 6.782 -11.197 1.00 85.62 93 ASP A C 1
ATOM 714 O O . ASP A 1 93 ? 12.159 7.504 -10.310 1.00 85.62 93 ASP A O 1
ATOM 718 N N . GLU A 1 94 ? 10.409 6.694 -11.440 1.00 86.81 94 GLU A N 1
ATOM 719 C CA . GLU A 1 94 ? 9.413 7.478 -10.694 1.00 86.81 94 GLU A CA 1
ATOM 720 C C . GLU A 1 94 ? 9.416 7.169 -9.189 1.00 86.81 94 GLU A C 1
ATOM 722 O O . GLU A 1 94 ? 9.248 8.061 -8.361 1.00 86.81 94 GLU A O 1
ATOM 727 N N . LEU A 1 95 ? 9.595 5.904 -8.797 1.00 85.56 95 LEU A N 1
ATOM 728 C CA . LEU A 1 95 ? 9.709 5.521 -7.386 1.00 85.56 95 LEU A CA 1
ATOM 729 C C . LEU A 1 95 ? 11.014 6.023 -6.755 1.00 85.56 95 LEU A C 1
ATOM 731 O O . LEU A 1 95 ? 11.006 6.432 -5.595 1.00 85.56 95 LEU A O 1
ATOM 735 N N . LYS A 1 96 ? 12.124 6.007 -7.502 1.00 83.81 96 LYS A N 1
ATOM 736 C CA . LYS A 1 96 ? 13.413 6.544 -7.046 1.00 83.81 96 LYS A CA 1
ATOM 737 C C . LYS A 1 96 ? 13.376 8.059 -6.890 1.00 83.81 96 LYS A C 1
ATOM 739 O O . LYS A 1 96 ? 13.808 8.542 -5.851 1.00 83.81 96 LYS A O 1
ATOM 744 N N . ASP A 1 97 ? 12.825 8.776 -7.865 1.00 86.69 97 ASP A N 1
ATOM 745 C CA . ASP A 1 97 ? 12.660 10.233 -7.817 1.00 86.69 97 ASP A CA 1
ATOM 746 C C . ASP A 1 97 ? 11.840 10.641 -6.585 1.00 86.69 97 ASP A C 1
ATOM 748 O O . ASP A 1 97 ? 12.254 11.487 -5.793 1.00 86.69 97 ASP A O 1
ATOM 752 N N . ARG A 1 98 ? 10.746 9.918 -6.317 1.00 85.50 98 ARG A N 1
ATOM 753 C CA . ARG A 1 98 ? 9.944 10.102 -5.098 1.00 85.50 98 ARG A CA 1
ATOM 754 C C . ARG A 1 98 ? 10.741 9.850 -3.820 1.00 85.50 98 ARG A C 1
ATOM 756 O O . ARG A 1 98 ? 10.564 10.568 -2.840 1.00 85.50 98 ARG A O 1
ATOM 763 N N . ALA A 1 99 ? 11.595 8.827 -3.802 1.00 85.19 99 ALA A N 1
ATOM 764 C CA . ALA A 1 99 ? 12.452 8.546 -2.654 1.00 85.19 99 ALA A CA 1
ATOM 765 C C . ALA A 1 99 ? 13.494 9.655 -2.434 1.00 85.19 99 ALA A C 1
ATOM 767 O O . ALA A 1 99 ? 13.693 10.075 -1.294 1.00 85.19 99 ALA A O 1
ATOM 768 N N . GLU A 1 100 ? 14.100 10.173 -3.507 1.00 86.38 100 GLU A N 1
ATOM 769 C CA . GLU A 1 100 ? 15.011 11.323 -3.456 1.00 86.38 100 GLU A CA 1
ATOM 770 C C . GLU A 1 100 ? 14.309 12.580 -2.944 1.00 86.38 100 GLU A C 1
ATOM 772 O O . GLU A 1 100 ? 14.842 13.256 -2.063 1.00 86.38 100 GLU A O 1
ATOM 777 N N . LEU A 1 101 ? 13.087 12.849 -3.408 1.00 84.75 101 LEU A N 1
ATOM 778 C CA . LEU A 1 101 ? 12.281 13.981 -2.953 1.00 84.75 101 LEU A CA 1
ATOM 779 C C . LEU A 1 101 ? 11.980 13.914 -1.447 1.00 84.75 101 LEU A C 1
ATOM 781 O O . LEU A 1 101 ? 11.968 14.935 -0.761 1.00 84.75 101 LEU A O 1
ATOM 785 N N . LEU A 1 102 ? 11.772 12.706 -0.920 1.00 83.00 102 LEU A N 1
ATOM 786 C CA . LEU A 1 102 ? 11.567 12.454 0.510 1.00 83.00 102 LEU A CA 1
ATOM 787 C C . LEU A 1 102 ? 12.882 12.367 1.303 1.00 83.00 102 LEU A C 1
ATOM 789 O O . LEU A 1 102 ? 12.847 12.237 2.528 1.00 83.00 102 LEU A O 1
ATOM 793 N N . GLY A 1 103 ? 14.037 12.400 0.632 1.00 81.38 103 GLY A N 1
ATOM 794 C CA . GLY A 1 103 ? 15.352 12.245 1.252 1.00 81.38 103 GLY A CA 1
ATOM 795 C C . GLY A 1 103 ? 15.582 10.865 1.877 1.00 81.38 103 GLY A C 1
ATOM 796 O O . GLY A 1 103 ? 16.382 10.733 2.805 1.00 81.38 103 GLY A O 1
ATOM 797 N N . VAL A 1 104 ? 14.872 9.836 1.410 1.00 78.62 104 VAL A N 1
ATOM 798 C CA . VAL A 1 104 ? 15.018 8.455 1.886 1.00 78.62 104 VAL A CA 1
ATOM 799 C C . VAL A 1 104 ? 15.795 7.623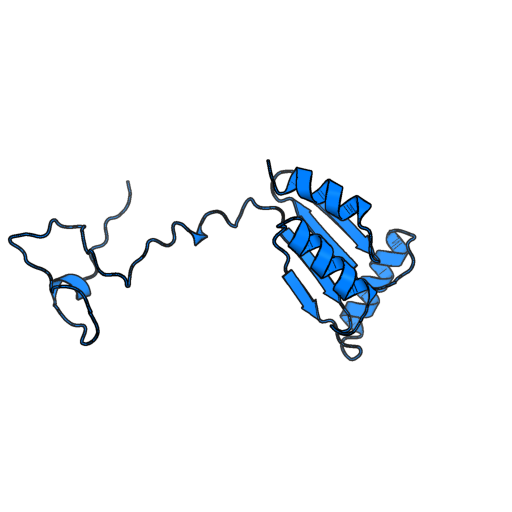 0.873 1.00 78.62 104 VAL A C 1
ATOM 801 O O . VAL A 1 104 ? 15.802 7.900 -0.323 1.00 78.62 104 VAL A O 1
ATOM 804 N N . ALA A 1 105 ? 16.460 6.566 1.341 1.00 74.94 105 ALA A N 1
ATOM 805 C CA . ALA A 1 105 ? 17.068 5.608 0.427 1.00 74.94 105 ALA A CA 1
ATOM 806 C C . ALA A 1 105 ? 15.964 4.990 -0.450 1.00 74.94 105 ALA A C 1
ATOM 808 O O . ALA A 1 105 ? 14.962 4.524 0.094 1.00 74.94 105 ALA A O 1
ATOM 809 N N . GLY A 1 106 ? 16.156 4.967 -1.776 1.00 69.50 106 GLY A N 1
ATOM 810 C CA . GLY A 1 106 ? 15.247 4.369 -2.770 1.00 69.50 106 GLY A CA 1
ATOM 811 C C . GLY A 1 106 ? 15.150 2.842 -2.684 1.00 69.50 106 GLY A C 1
ATOM 812 O O . GLY A 1 106 ? 15.327 2.132 -3.672 1.00 69.50 106 GLY A O 1
ATOM 813 N N . GLY A 1 107 ? 14.946 2.327 -1.474 1.00 72.12 107 GLY A N 1
ATOM 814 C CA . GLY A 1 107 ? 14.793 0.921 -1.160 1.00 72.12 107 GL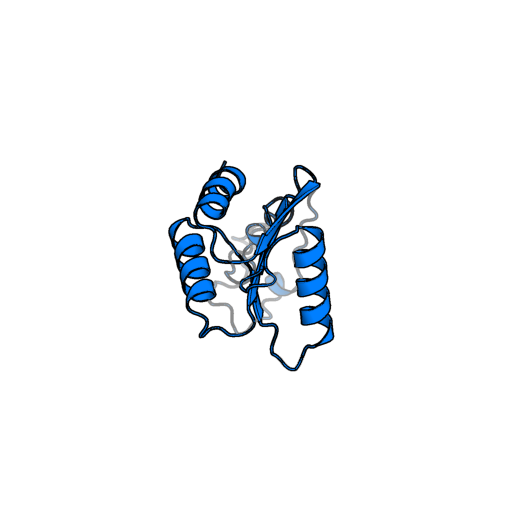Y A CA 1
ATOM 815 C C . GLY A 1 107 ? 13.338 0.487 -1.260 1.00 72.12 107 GLY A C 1
ATOM 816 O O . GLY A 1 107 ? 12.418 1.209 -0.887 1.00 72.12 107 GLY A O 1
ATOM 817 N N . PHE A 1 108 ? 13.133 -0.737 -1.725 1.00 76.44 108 PHE A N 1
ATOM 818 C CA . PHE A 1 108 ? 11.828 -1.386 -1.710 1.00 76.44 108 PHE A CA 1
ATOM 819 C C . PHE A 1 108 ? 11.581 -2.093 -0.363 1.00 76.44 108 PHE A C 1
ATOM 821 O O . PHE A 1 108 ? 12.546 -2.520 0.281 1.00 76.44 108 PHE A O 1
ATOM 828 N N . PRO A 1 109 ? 10.320 -2.279 0.075 1.00 84.12 109 PRO A N 1
ATOM 829 C CA . PRO A 1 109 ? 9.058 -1.894 -0.579 1.00 84.12 109 PRO A CA 1
ATOM 830 C C . PRO A 1 109 ? 8.779 -0.390 -0.520 1.00 84.12 109 PRO A C 1
ATOM 832 O O . PRO A 1 109 ? 9.198 0.270 0.422 1.00 84.12 109 PRO A O 1
ATOM 835 N N . CYS A 1 110 ? 8.036 0.138 -1.490 1.00 88.62 110 CYS A N 1
ATOM 836 C CA . CYS A 1 110 ? 7.436 1.468 -1.381 1.00 88.62 110 CYS A CA 1
ATOM 837 C C . CYS A 1 110 ? 5.969 1.297 -0.990 1.00 88.62 110 CYS A C 1
ATOM 839 O O . CYS A 1 110 ? 5.262 0.508 -1.611 1.00 88.62 110 CYS A O 1
ATOM 841 N N . VAL A 1 111 ? 5.520 1.987 0.051 1.00 89.81 111 VAL A N 1
ATOM 842 C CA . VAL A 1 111 ? 4.129 1.951 0.501 1.00 89.81 111 VAL A CA 1
ATOM 843 C C . VAL A 1 111 ? 3.546 3.343 0.366 1.00 89.81 111 VAL A C 1
ATOM 845 O O . VAL A 1 111 ? 4.124 4.304 0.864 1.00 89.81 111 VAL A O 1
ATOM 848 N N . ASP A 1 112 ? 2.415 3.423 -0.316 1.00 90.56 112 ASP A N 1
ATOM 849 C CA . ASP A 1 112 ? 1.660 4.629 -0.606 1.00 90.56 112 ASP A CA 1
ATOM 850 C C . ASP A 1 112 ? 0.298 4.509 0.083 1.00 90.56 112 ASP A C 1
ATOM 852 O O . ASP A 1 112 ? -0.474 3.588 -0.195 1.00 90.56 112 ASP A O 1
ATOM 856 N N . ILE A 1 113 ? 0.046 5.382 1.052 1.00 90.19 113 ILE A N 1
ATOM 857 C CA . ILE A 1 113 ? -1.244 5.533 1.713 1.00 90.19 113 ILE A CA 1
ATOM 858 C C . ILE A 1 113 ? -1.909 6.780 1.158 1.00 90.19 113 ILE A C 1
ATOM 860 O O . ILE A 1 113 ? -1.308 7.854 1.144 1.00 90.19 113 ILE A O 1
ATOM 864 N N . TYR A 1 114 ? -3.186 6.653 0.830 1.00 88.44 114 TYR A N 1
ATOM 865 C CA . TYR A 1 114 ? -4.054 7.774 0.532 1.00 88.44 114 TYR A CA 1
ATOM 866 C C . TYR A 1 114 ? -5.313 7.704 1.395 1.00 88.44 114 TYR A C 1
ATOM 868 O O . TYR A 1 114 ? -6.059 6.721 1.341 1.00 88.44 114 TYR A O 1
ATOM 876 N N . ASP A 1 115 ? -5.539 8.741 2.194 1.00 86.94 115 ASP A N 1
ATOM 877 C CA . ASP A 1 115 ? -6.741 8.919 2.996 1.00 86.94 115 ASP A CA 1
ATOM 878 C C . ASP A 1 115 ? -7.728 9.831 2.240 1.00 86.94 115 ASP A C 1
ATOM 880 O O . ASP A 1 115 ? -7.481 11.032 2.114 1.00 86.94 115 ASP A O 1
ATOM 884 N N . PRO A 1 116 ? -8.849 9.298 1.718 1.00 80.25 116 PRO A N 1
ATOM 885 C CA . PRO A 1 116 ? -9.839 10.114 1.020 1.00 80.25 116 PRO A CA 1
ATOM 886 C C . PRO A 1 116 ? -10.648 11.028 1.956 1.00 80.25 116 PRO A C 1
ATOM 888 O O . PRO A 1 116 ? -11.319 11.933 1.468 1.00 80.25 116 PRO A O 1
ATOM 891 N N . THR A 1 117 ? -10.625 10.796 3.273 1.00 80.31 117 THR A N 1
ATOM 892 C CA . THR A 1 117 ? -11.412 11.559 4.255 1.00 80.31 117 THR A CA 1
ATOM 893 C C . THR A 1 117 ? -10.713 12.840 4.693 1.00 80.31 117 THR A C 1
ATOM 895 O O . THR A 1 117 ? -11.373 13.862 4.877 1.00 80.31 117 THR A O 1
ATOM 898 N N . THR A 1 118 ? -9.386 12.805 4.835 1.00 82.06 118 THR A N 1
ATOM 899 C CA . THR A 1 118 ? -8.577 13.981 5.194 1.00 82.06 118 THR A CA 1
ATOM 900 C C . THR A 1 118 ? -7.820 14.573 4.008 1.00 82.06 118 THR A C 1
ATOM 902 O O . THR A 1 118 ? -7.186 15.613 4.153 1.00 82.06 118 THR A O 1
ATOM 905 N N . GLU A 1 119 ? -7.891 13.922 2.841 1.00 81.06 119 GLU A N 1
ATOM 906 C CA . GLU A 1 119 ? -7.089 14.235 1.653 1.00 81.06 119 GLU A CA 1
ATOM 907 C C . GLU A 1 119 ? -5.567 14.164 1.920 1.00 81.06 119 GLU A C 1
ATOM 909 O O . GLU A 1 119 ? -4.767 14.716 1.162 1.00 81.06 119 GLU A O 1
ATOM 914 N N . ASP A 1 120 ? -5.147 13.454 2.977 1.00 83.50 120 ASP A N 1
ATOM 915 C CA . ASP A 1 120 ? -3.737 13.234 3.298 1.00 83.50 120 ASP A CA 1
ATOM 916 C C . ASP A 1 120 ? -3.170 12.027 2.542 1.00 83.50 120 ASP A C 1
ATOM 918 O O . ASP A 1 120 ? -3.736 10.931 2.534 1.00 83.50 120 ASP A O 1
ATOM 922 N N . GLY A 1 121 ? -1.978 12.208 1.975 1.00 85.75 121 GLY A N 1
ATOM 923 C CA . GLY A 1 121 ? -1.150 11.123 1.456 1.00 85.75 121 GLY A CA 1
ATOM 924 C C . GLY A 1 121 ? 0.074 10.901 2.341 1.00 85.75 121 GLY A C 1
ATOM 925 O O . GLY A 1 121 ? 0.767 11.858 2.684 1.00 85.75 121 GLY A O 1
ATOM 926 N N . ASP A 1 122 ? 0.380 9.650 2.689 1.00 88.31 122 ASP A N 1
ATOM 927 C CA . ASP A 1 122 ? 1.651 9.291 3.329 1.00 88.31 122 ASP A CA 1
ATOM 928 C C . ASP A 1 122 ? 2.344 8.204 2.516 1.00 88.31 122 ASP A C 1
ATOM 930 O O . ASP A 1 122 ? 1.787 7.141 2.259 1.00 88.31 122 ASP A O 1
ATOM 934 N N . VAL A 1 123 ? 3.584 8.469 2.124 1.00 88.31 123 VAL A N 1
ATOM 935 C CA . VAL A 1 123 ? 4.412 7.522 1.383 1.00 88.31 123 VAL A CA 1
ATOM 936 C C . VAL A 1 123 ? 5.698 7.257 2.156 1.00 88.31 123 VAL A C 1
ATOM 938 O O . VAL A 1 123 ? 6.301 8.154 2.756 1.00 88.31 123 VAL A O 1
ATOM 941 N N . TRP A 1 124 ? 6.137 6.003 2.180 1.00 89.69 124 TRP A N 1
ATOM 942 C CA . TRP A 1 124 ? 7.446 5.644 2.713 1.00 89.69 124 TR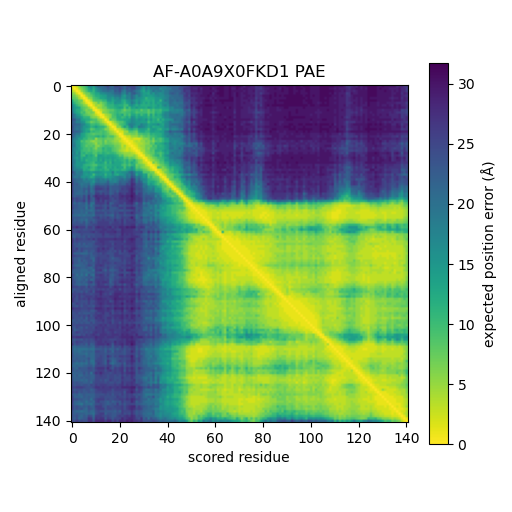P A CA 1
ATOM 943 C C . TRP A 1 124 ? 8.075 4.492 1.954 1.00 89.69 124 TRP A C 1
ATOM 945 O O . TRP A 1 124 ? 7.438 3.755 1.206 1.00 89.69 124 TRP A O 1
ATOM 955 N N . PHE A 1 125 ? 9.370 4.349 2.194 1.00 88.75 125 PHE A N 1
ATOM 956 C CA . PHE A 1 125 ? 10.220 3.353 1.575 1.00 88.75 125 PHE A CA 1
ATOM 957 C C . PHE A 1 125 ? 10.820 2.453 2.659 1.00 88.75 125 PHE A C 1
ATOM 959 O O . PHE A 1 125 ? 11.156 2.905 3.759 1.00 88.75 125 PHE A O 1
ATOM 966 N N . GLY A 1 126 ? 10.941 1.167 2.346 1.00 85.44 126 GLY A N 1
ATOM 967 C CA . GLY A 1 126 ? 11.414 0.125 3.246 1.00 85.44 126 GLY A CA 1
ATOM 968 C C . GLY A 1 126 ? 10.364 -0.397 4.236 1.00 85.44 126 GLY A C 1
ATOM 969 O O . GLY A 1 126 ? 9.231 0.076 4.334 1.00 85.44 126 GLY A O 1
ATOM 970 N N . PHE A 1 127 ? 10.767 -1.409 5.009 1.00 86.81 127 PHE A N 1
ATOM 971 C CA . PHE A 1 127 ? 9.945 -1.966 6.083 1.00 86.81 127 PHE A CA 1
ATOM 972 C C . PHE A 1 127 ? 9.940 -1.027 7.297 1.00 86.81 127 PHE A C 1
ATOM 974 O O . PHE A 1 127 ? 10.956 -0.872 7.977 1.00 86.81 127 PHE A O 1
ATOM 981 N N . ARG A 1 128 ? 8.784 -0.413 7.571 1.00 87.00 128 ARG A N 1
ATOM 982 C CA . ARG A 1 128 ? 8.562 0.530 8.678 1.00 87.00 128 ARG A CA 1
ATOM 983 C C . ARG A 1 128 ? 7.382 0.073 9.538 1.00 87.00 128 ARG A C 1
ATOM 985 O O . ARG A 1 128 ? 6.255 0.509 9.306 1.00 87.00 128 ARG A O 1
ATOM 992 N N . PRO A 1 129 ? 7.606 -0.837 10.503 1.00 86.12 129 PRO A N 1
ATOM 993 C CA . PRO A 1 129 ? 6.532 -1.334 11.361 1.00 86.12 129 PRO A CA 1
ATOM 994 C C . PRO A 1 129 ? 5.879 -0.213 12.178 1.00 86.12 129 PRO A C 1
ATOM 996 O O . PRO A 1 129 ? 4.679 -0.274 12.415 1.00 86.12 129 PRO A O 1
ATOM 999 N N . ASP A 1 130 ? 6.642 0.828 12.521 1.00 88.06 130 ASP A N 1
ATOM 1000 C CA . ASP A 1 130 ? 6.167 2.020 13.225 1.00 88.06 130 ASP A CA 1
ATOM 1001 C C . ASP A 1 130 ? 5.060 2.759 12.453 1.00 88.06 130 ASP A C 1
ATOM 1003 O O . ASP A 1 130 ? 4.019 3.091 13.019 1.00 88.06 130 ASP A O 1
ATOM 1007 N N . LYS A 1 131 ? 5.239 2.956 11.140 1.00 88.31 131 LYS A N 1
ATOM 1008 C CA . LYS A 1 131 ? 4.230 3.599 10.286 1.00 88.31 131 LYS A CA 1
ATOM 1009 C C . LYS A 1 131 ? 2.993 2.726 10.086 1.00 88.31 131 LYS A C 1
ATOM 1011 O O . LYS A 1 131 ? 1.885 3.247 10.044 1.00 88.31 131 LYS A O 1
ATOM 1016 N N . ILE A 1 132 ? 3.165 1.406 10.006 1.00 89.38 132 ILE A N 1
ATOM 1017 C CA . ILE A 1 132 ? 2.047 0.461 9.854 1.00 89.38 132 ILE A CA 1
ATOM 1018 C C . ILE A 1 132 ? 1.157 0.459 11.106 1.00 89.38 132 ILE A C 1
ATOM 1020 O O . ILE A 1 132 ? -0.065 0.414 11.000 1.00 89.38 132 ILE A O 1
ATOM 1024 N N . GLU A 1 133 ? 1.750 0.553 12.296 1.00 87.88 133 GLU A N 1
ATOM 1025 C CA . GLU A 1 133 ? 0.987 0.664 13.544 1.00 87.88 133 GLU A CA 1
ATOM 1026 C C . GLU A 1 133 ? 0.219 1.988 13.631 1.00 87.88 133 GLU A C 1
ATOM 1028 O O . GLU A 1 133 ? -0.943 1.993 14.032 1.00 87.88 133 GLU A O 1
ATOM 1033 N N . ALA A 1 134 ? 0.819 3.096 13.186 1.00 87.19 134 ALA A N 1
ATOM 1034 C CA . ALA A 1 134 ? 0.116 4.374 13.076 1.00 87.19 134 ALA A CA 1
ATOM 1035 C C . ALA A 1 134 ? -1.025 4.326 12.043 1.00 87.19 134 ALA A C 1
ATOM 1037 O O . ALA A 1 134 ? -2.095 4.884 12.275 1.00 87.19 134 ALA A O 1
ATOM 1038 N N . LEU A 1 135 ? -0.820 3.625 10.924 1.00 85.56 135 LEU A N 1
ATOM 1039 C CA . LEU A 1 135 ? -1.838 3.414 9.898 1.00 85.56 135 LEU A CA 1
ATOM 1040 C C . LEU A 1 135 ? -3.040 2.648 10.447 1.00 85.56 135 LEU A C 1
ATOM 1042 O O . LEU A 1 135 ? -4.169 3.021 10.155 1.00 85.56 135 LEU A O 1
ATOM 1046 N N . LYS A 1 136 ? -2.829 1.634 11.290 1.00 85.75 136 LYS A N 1
ATOM 1047 C CA . LYS A 1 136 ? -3.931 0.908 11.934 1.00 85.75 136 LYS A CA 1
ATOM 1048 C C . LYS A 1 136 ? -4.911 1.850 12.634 1.00 85.75 136 LYS A C 1
ATOM 1050 O O . LYS A 1 136 ? -6.111 1.696 12.456 1.00 85.75 136 LYS A O 1
ATOM 1055 N N . ALA A 1 137 ? -4.400 2.836 13.372 1.00 83.31 137 ALA A N 1
ATOM 1056 C CA . ALA A 1 137 ? -5.231 3.822 14.062 1.00 83.31 137 ALA A CA 1
ATOM 1057 C C . ALA A 1 137 ? -6.024 4.731 13.103 1.00 83.31 137 ALA A C 1
ATOM 1059 O O . ALA A 1 137 ? -7.005 5.335 13.519 1.00 83.31 137 ALA A O 1
ATOM 1060 N N . LYS A 1 138 ? -5.603 4.836 11.835 1.00 79.06 138 LYS A N 1
ATOM 1061 C CA . LYS A 1 138 ? -6.332 5.551 10.778 1.00 79.06 138 LYS A CA 1
ATOM 1062 C C . LYS A 1 138 ? -7.361 4.664 10.068 1.00 79.06 138 LYS A C 1
ATOM 1064 O O . LYS A 1 138 ? -8.425 5.145 9.710 1.00 79.06 138 LYS A O 1
ATOM 1069 N N . VAL A 1 139 ? -7.050 3.381 9.849 1.00 77.38 139 VAL A N 1
ATOM 1070 C CA . VAL A 1 139 ? -7.929 2.444 9.114 1.00 77.38 139 VAL A CA 1
ATOM 1071 C C . VAL A 1 139 ? -9.033 1.855 9.996 1.00 77.38 139 VAL A C 1
ATOM 1073 O O . VAL A 1 139 ? -10.120 1.574 9.501 1.00 77.38 139 VAL A O 1
ATOM 1076 N N . GLN A 1 140 ? -8.767 1.644 11.287 1.00 63.50 140 GLN A N 1
ATOM 1077 C CA . GLN A 1 140 ? -9.718 1.079 12.248 1.00 63.50 140 GLN A CA 1
ATOM 1078 C C . GLN A 1 140 ? -10.144 2.173 13.245 1.00 63.50 140 GLN A C 1
ATOM 1080 O O . GLN A 1 140 ? -9.398 2.412 14.199 1.00 63.50 140 GLN A O 1
ATOM 1085 N N . PRO A 1 141 ? -11.279 2.863 13.012 1.00 51.84 141 PRO A N 1
ATOM 1086 C CA . PRO A 1 141 ? -11.843 3.818 13.967 1.00 51.84 141 PRO A CA 1
ATOM 1087 C C . PRO A 1 141 ? -12.389 3.148 15.237 1.00 51.84 141 PRO A C 1
ATOM 1089 O O . PRO A 1 141 ? -12.829 1.975 15.166 1.00 51.84 141 PRO A O 1
#

Solvent-accessible s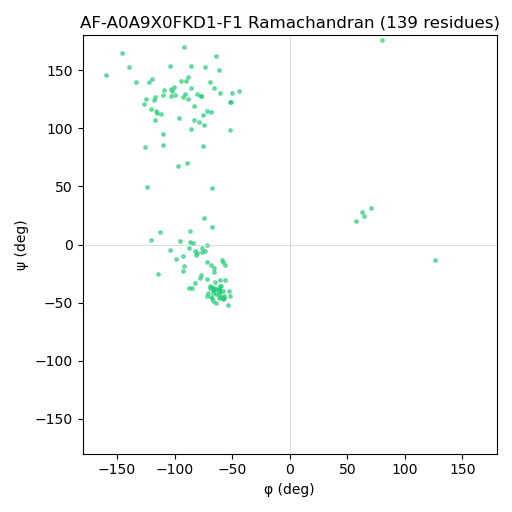urface area (backbone atoms only — not comparable to full-atom values): 8795 Å² total; per-residue (Å²): 135,83,84,86,78,76,61,71,58,59,80,64,62,74,63,97,76,67,91,56,83,74,76,42,90,91,81,52,58,100,84,65,75,89,49,85,90,65,68,69,67,79,82,64,71,67,70,80,68,49,58,43,36,39,36,39,30,60,51,84,85,36,68,46,39,48,53,42,52,51,49,37,55,73,68,69,54,74,67,45,80,44,79,49,43,85,88,47,51,69,64,49,50,55,50,35,52,52,20,55,76,70,72,43,71,70,44,66,20,35,38,41,36,40,30,66,80,78,71,48,72,51,72,50,57,37,68,51,69,70,59,53,55,57,44,42,64,71,68,54,125

Nearest PDB structures (foldseek):
  5nbv-assembly1_A  TM=4.089E-01  e=3.679E+00  Homo sapiens
  9cqe-assembly7_H  TM=2.904E-01  e=2.051E+00  Canis lupus familiaris
  8p4u-assembly1_A  TM=3.982E-01  e=7.513E+00  Homo sapiens
  8r21-assembly1_A  TM=3.851E-01  e=7.041E+00  Homo sapiens

pLDDT: mean 73.67, std 16.38, range [35.75, 92.38]

Secondary structure (DSSP, 8-state):
-------HHHHTT--TT-SSPPP-TTT--TT----GGG--GGGTTTTTSSPEEEEEES-TT-HHHHHHHHHHHHHT---EEEE--TT-HHHHHHHHHHHHHTTS--PSPEEEEE-TTT--EEEEES--HHHHHHHHHHH--